Protein AF-A0A3D5UT07-F1 (afdb_monomer)

Sequence (127 aa):
ARLAQAAEAPQGIRFLSPFDPAIRDRKRALRLFGFDYRIEVFVPEKKRQYGYYVLPIMEGDRFIGRADMKAHRAEDRLEMKGLWLEPGVKLTGAREKKIRSAFATLARFTGTPAIEADAALRRARDA

Nearest PDB structures (foldseek):
  2aj6-assembly1_A  TM=6.491E-01  e=5.428E-02  Staphylococcus aureus subsp. aureus MW2
  3b8g-assembly1_A  TM=4.821E-01  e=3.459E-02  Neisseria gonorrhoeae
  5trm-assembly1_J  TM=6.250E-01  e=1.254E-01  Homo sapiens
  6b3a-assembly1_A  TM=4.744E-01  e=1.622E-01  Moorena bouillonii
  7uch-assembly1_A  TM=4.144E-01  e=2.896E-01  Moorena bouillonii

pLDDT: mean 95.65, std 4.01, range [72.81, 98.75]

Foldseek 3Di:
DVVVVDDFFAQFKAWAFCCDPCPVPQVNVCVPAVDRDDACLVPPQVPDPAENGKTFMDGTPHTFWIWYWDAPPVQLEIEGPAIATDPPHAPDPVNVVRVVVNQCVVSVVVSSNHYHYPVRSVVNNVD

Mean predicted aligned error: 3.09 Å

Secondary structure (DSSP, 8-state):
--GGGSPPPPSSEEEPPTT-TTTSSHHHHHHHH-------TTS-GGG-SS-SSEEEEEETTEEEEEEEEEEEGGGTEEEEEEEEEPTT----HHHHHHHHHHHHHHHHHTT--EEE-HHHHHHHHH-

Radius of gyration: 14.9 Å; Cα contacts (8 Å, |Δi|>4): 208; chains: 1; bounding box: 30×30×47 Å

Structure (mmCIF, N/CA/C/O backbone):
data_AF-A0A3D5UT07-F1
#
_entry.id   AF-A0A3D5UT07-F1
#
loop_
_atom_site.group_PDB
_atom_site.id
_atom_site.type_symbol
_atom_site.label_atom_id
_atom_site.label_alt_id
_atom_site.label_comp_id
_atom_site.label_asym_id
_atom_site.label_entity_id
_atom_site.label_seq_id
_atom_site.pdbx_PDB_ins_code
_atom_site.Cartn_x
_atom_site.Cartn_y
_atom_site.Cartn_z
_atom_site.occupancy
_atom_site.B_iso_or_equiv
_atom_site.auth_seq_id
_atom_site.auth_comp_id
_atom_site.auth_asym_id
_atom_site.auth_atom_id
_atom_site.pdbx_PDB_model_num
ATOM 1 N N . ALA A 1 1 ? -3.953 -8.766 30.321 1.00 72.81 1 ALA A N 1
ATOM 2 C CA . ALA A 1 1 ? -2.556 -8.807 30.803 1.00 72.81 1 ALA A CA 1
ATOM 3 C C . ALA A 1 1 ? -1.535 -8.585 29.677 1.00 72.81 1 ALA A C 1
ATOM 5 O O . ALA A 1 1 ? -0.913 -7.539 29.691 1.00 72.81 1 ALA A O 1
ATOM 6 N N . ARG A 1 2 ? -1.395 -9.468 28.666 1.00 82.19 2 ARG A N 1
ATOM 7 C CA . ARG A 1 2 ? -0.359 -9.310 27.610 1.00 82.19 2 ARG A CA 1
ATOM 8 C C . ARG A 1 2 ? -0.528 -8.097 26.679 1.00 82.19 2 ARG A C 1
ATOM 10 O O . ARG A 1 2 ? 0.462 -7.463 26.359 1.00 82.19 2 ARG A O 1
ATOM 17 N N . LEU A 1 3 ? -1.756 -7.751 26.271 1.00 79.75 3 LEU A N 1
ATOM 18 C CA . LEU A 1 3 ? -1.986 -6.596 25.380 1.00 79.75 3 LEU A CA 1
ATOM 19 C C . LEU A 1 3 ? -1.591 -5.259 26.019 1.00 79.75 3 LEU A C 1
ATOM 21 O O . LEU A 1 3 ? -1.050 -4.403 25.338 1.00 79.75 3 LEU A O 1
ATOM 25 N N . ALA A 1 4 ? -1.801 -5.107 27.329 1.00 86.12 4 ALA A N 1
ATOM 26 C CA . ALA A 1 4 ? -1.432 -3.893 28.060 1.00 86.12 4 ALA A CA 1
ATOM 27 C C . ALA A 1 4 ? 0.092 -3.693 28.179 1.00 86.12 4 ALA A C 1
ATOM 29 O O . ALA A 1 4 ? 0.537 -2.617 28.548 1.00 86.12 4 ALA A O 1
ATOM 30 N N . GLN A 1 5 ? 0.877 -4.736 27.893 1.00 90.12 5 GLN A N 1
ATOM 31 C CA . GLN A 1 5 ? 2.342 -4.717 27.908 1.00 90.12 5 GLN A CA 1
ATOM 32 C C . GLN A 1 5 ? 2.928 -4.744 26.488 1.00 90.12 5 GLN A C 1
ATOM 34 O O . GLN A 1 5 ? 4.141 -4.854 26.325 1.00 90.12 5 GLN A O 1
ATOM 39 N N . ALA A 1 6 ? 2.082 -4.715 25.453 1.00 87.50 6 ALA A N 1
ATOM 40 C CA . ALA A 1 6 ? 2.557 -4.681 24.082 1.00 87.50 6 ALA A CA 1
ATOM 41 C C . ALA A 1 6 ? 3.263 -3.348 23.812 1.00 87.50 6 ALA A C 1
ATOM 43 O O . ALA A 1 6 ? 2.825 -2.299 24.284 1.00 87.50 6 ALA A O 1
ATOM 44 N N . ALA A 1 7 ? 4.344 -3.397 23.034 1.00 89.06 7 ALA A N 1
ATOM 45 C CA . ALA A 1 7 ? 4.992 -2.188 22.551 1.00 89.06 7 ALA A CA 1
ATOM 46 C C . ALA A 1 7 ? 4.011 -1.354 21.713 1.00 89.06 7 ALA A C 1
ATOM 48 O O . ALA A 1 7 ? 3.129 -1.902 21.042 1.00 89.06 7 ALA A O 1
ATOM 49 N N . GLU A 1 8 ? 4.194 -0.035 21.731 1.00 89.31 8 GLU A N 1
ATOM 50 C CA . GLU A 1 8 ? 3.401 0.860 20.898 1.00 89.31 8 GLU A CA 1
ATOM 51 C C . GLU A 1 8 ? 3.541 0.511 19.414 1.00 89.31 8 GLU A C 1
ATOM 53 O O . GLU A 1 8 ? 4.604 0.107 18.927 1.00 89.31 8 GLU A O 1
ATOM 58 N N . ALA A 1 9 ? 2.443 0.678 18.678 1.00 88.69 9 ALA A N 1
ATOM 59 C CA . ALA A 1 9 ? 2.445 0.429 17.250 1.00 88.69 9 ALA A CA 1
ATOM 60 C C . ALA A 1 9 ? 3.392 1.416 16.539 1.00 88.69 9 ALA A C 1
ATOM 62 O O . ALA A 1 9 ? 3.324 2.625 16.787 1.00 88.69 9 ALA A O 1
ATOM 63 N N . PRO A 1 10 ? 4.235 0.947 15.600 1.00 89.25 10 PRO A N 1
ATOM 64 C CA . PRO A 1 10 ? 5.085 1.837 14.824 1.00 89.25 10 PRO A CA 1
ATOM 65 C C . PRO A 1 10 ? 4.259 2.881 14.065 1.00 89.25 10 PRO A C 1
ATOM 67 O O . PRO A 1 10 ? 3.312 2.546 13.354 1.00 89.25 10 PRO A O 1
ATOM 70 N N . GLN A 1 11 ? 4.672 4.145 14.148 1.00 88.56 11 GLN A N 1
ATOM 71 C CA . GLN A 1 11 ? 3.991 5.285 13.509 1.00 88.56 11 GLN A CA 1
ATOM 72 C C . GLN A 1 11 ? 4.296 5.430 12.002 1.00 88.56 11 GLN A C 1
ATOM 74 O O . GLN A 1 11 ? 3.849 6.379 11.343 1.00 88.56 11 GLN A O 1
ATOM 79 N N . GLY A 1 12 ? 5.112 4.523 11.459 1.00 93.25 12 GLY A N 1
ATOM 80 C CA . GLY A 1 12 ? 5.464 4.454 10.044 1.00 93.25 12 GLY A CA 1
ATOM 81 C C . GLY A 1 12 ? 4.382 3.780 9.200 1.00 93.25 12 GLY A C 1
ATOM 82 O O . GLY A 1 12 ? 3.564 3.009 9.702 1.00 93.25 12 GLY A O 1
ATOM 83 N N . ILE A 1 13 ? 4.415 4.055 7.894 1.00 97.69 13 ILE A N 1
ATOM 84 C CA . ILE A 1 13 ? 3.556 3.374 6.924 1.00 97.69 13 ILE A CA 1
ATOM 85 C C . ILE A 1 13 ? 4.097 1.972 6.667 1.00 97.69 13 ILE A C 1
ATOM 87 O O . ILE A 1 13 ? 5.299 1.785 6.474 1.00 97.69 13 ILE A O 1
ATOM 91 N N . ARG A 1 14 ? 3.197 0.992 6.639 1.00 96.88 14 ARG A N 1
ATOM 92 C CA . ARG A 1 14 ? 3.512 -0.402 6.330 1.00 96.88 14 ARG A CA 1
ATOM 93 C C . ARG A 1 14 ? 2.566 -0.914 5.256 1.00 96.88 14 ARG A C 1
ATOM 95 O O . ARG A 1 14 ? 1.355 -0.764 5.387 1.00 96.88 14 ARG A O 1
ATOM 102 N N . PHE A 1 15 ? 3.129 -1.535 4.225 1.00 98.00 15 PHE A N 1
ATOM 103 C CA . PHE A 1 15 ? 2.372 -2.322 3.257 1.00 98.00 15 PHE A CA 1
ATOM 104 C C . PHE A 1 15 ? 2.367 -3.770 3.726 1.00 98.00 15 PHE A C 1
ATOM 106 O O . PHE A 1 15 ? 3.433 -4.352 3.931 1.00 98.00 15 PHE A O 1
ATOM 113 N N . LEU A 1 16 ? 1.184 -4.342 3.921 1.00 97.06 16 LEU A N 1
ATOM 114 C CA . LEU A 1 16 ? 1.058 -5.739 4.311 1.00 97.06 16 LEU A CA 1
ATOM 115 C C . LEU A 1 16 ? 0.910 -6.625 3.084 1.00 97.06 16 LEU A C 1
ATOM 117 O O . LEU A 1 16 ? 0.253 -6.259 2.112 1.00 97.06 16 LEU A O 1
ATOM 121 N N . SER A 1 17 ? 1.477 -7.827 3.162 1.00 95.31 17 SER A N 1
ATOM 122 C CA . SER A 1 17 ? 1.162 -8.891 2.212 1.00 95.31 17 SER A CA 1
ATOM 123 C C . SER A 1 17 ? -0.351 -9.154 2.207 1.00 95.31 17 SER A C 1
ATOM 125 O O . SER A 1 17 ? -0.960 -9.157 3.281 1.00 95.31 17 SER A O 1
ATOM 127 N N . PRO A 1 18 ? -0.968 -9.468 1.050 1.00 94.19 18 PRO A N 1
ATOM 128 C CA . PRO A 1 18 ? -2.369 -9.896 0.991 1.00 94.19 18 PRO A CA 1
ATOM 129 C C . PRO A 1 18 ? -2.638 -11.197 1.776 1.00 94.19 18 PRO A C 1
ATOM 131 O O . PRO A 1 18 ? -3.790 -11.573 1.980 1.00 94.19 18 PRO A O 1
ATOM 134 N N . PHE A 1 19 ? -1.580 -11.880 2.225 1.00 93.38 19 PHE A N 1
ATOM 135 C CA . PHE A 1 19 ? -1.632 -13.114 3.009 1.00 93.38 19 PHE A CA 1
ATOM 136 C C . PHE A 1 19 ? -1.159 -12.934 4.459 1.00 93.38 19 PHE A C 1
ATOM 138 O O . PHE A 1 19 ? -0.939 -13.922 5.162 1.00 93.38 19 PHE A O 1
ATOM 145 N N . ASP A 1 20 ? -0.989 -11.691 4.916 1.00 95.25 20 ASP A N 1
ATOM 146 C CA . ASP A 1 20 ? -0.560 -11.406 6.283 1.00 95.25 20 ASP A CA 1
ATOM 147 C C . ASP A 1 20 ? -1.549 -11.999 7.318 1.00 95.25 20 ASP A C 1
ATOM 149 O O . ASP A 1 20 ? -2.771 -11.898 7.140 1.00 95.25 20 ASP A O 1
ATOM 153 N N . PRO A 1 21 ? -1.077 -12.620 8.420 1.00 93.81 21 PRO A N 1
ATOM 154 C CA . PRO A 1 21 ? -1.946 -13.151 9.470 1.00 93.81 21 PRO A CA 1
ATOM 155 C C . PRO A 1 21 ? -2.940 -12.145 10.068 1.00 93.81 21 PRO A C 1
ATOM 157 O O . PRO A 1 21 ? -3.969 -12.570 10.604 1.00 93.81 21 PRO A O 1
ATOM 160 N N . ALA A 1 22 ? -2.657 -10.842 9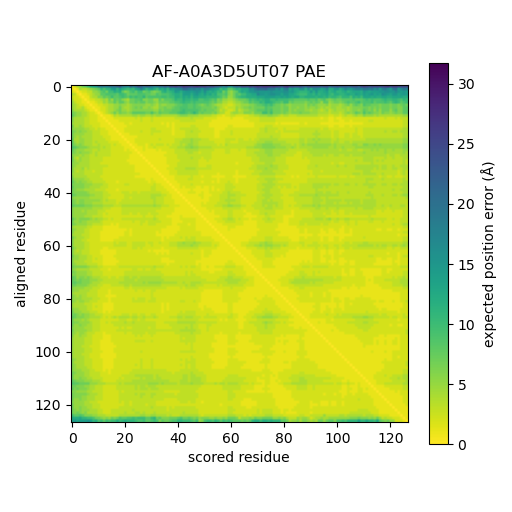.985 1.00 91.12 22 ALA A N 1
ATOM 161 C CA . ALA A 1 22 ? -3.557 -9.784 10.431 1.00 91.12 22 ALA A CA 1
ATOM 162 C C . ALA A 1 22 ? -4.824 -9.661 9.566 1.00 91.12 22 ALA A C 1
ATOM 164 O O . ALA A 1 22 ? -5.866 -9.264 10.087 1.00 91.12 22 ALA A O 1
ATOM 165 N N . ILE A 1 23 ? -4.754 -10.021 8.277 1.00 93.38 23 ILE A N 1
ATOM 166 C CA . ILE A 1 23 ? -5.826 -9.768 7.295 1.00 93.38 23 ILE A CA 1
ATOM 167 C C . ILE A 1 23 ? -6.330 -11.010 6.555 1.00 93.38 23 ILE A C 1
ATOM 169 O O . ILE A 1 23 ? -7.412 -10.967 5.975 1.00 93.38 23 ILE A O 1
ATOM 173 N N . ARG A 1 24 ? -5.605 -12.138 6.607 1.00 91.44 24 ARG A N 1
ATOM 174 C CA . ARG A 1 24 ? -6.001 -13.384 5.921 1.00 91.44 24 ARG A CA 1
ATOM 175 C C . ARG A 1 24 ? -7.368 -13.931 6.357 1.00 91.44 24 ARG A C 1
ATOM 177 O O . ARG A 1 24 ? -8.035 -14.601 5.577 1.00 91.44 24 ARG A O 1
ATOM 184 N N . ASP A 1 25 ? -7.787 -13.654 7.595 1.00 94.50 25 ASP A N 1
ATOM 185 C CA . ASP A 1 25 ? -9.155 -13.904 8.059 1.00 94.50 25 ASP A CA 1
ATOM 186 C C . ASP A 1 25 ? -9.976 -12.619 7.912 1.00 94.50 25 ASP A C 1
ATOM 188 O O . ASP A 1 25 ? -9.922 -11.723 8.758 1.00 94.50 25 ASP A O 1
ATOM 192 N N . ARG A 1 26 ? -10.766 -12.557 6.837 1.00 93.94 26 ARG A N 1
ATOM 193 C CA . ARG A 1 26 ? -11.600 -11.398 6.497 1.00 93.9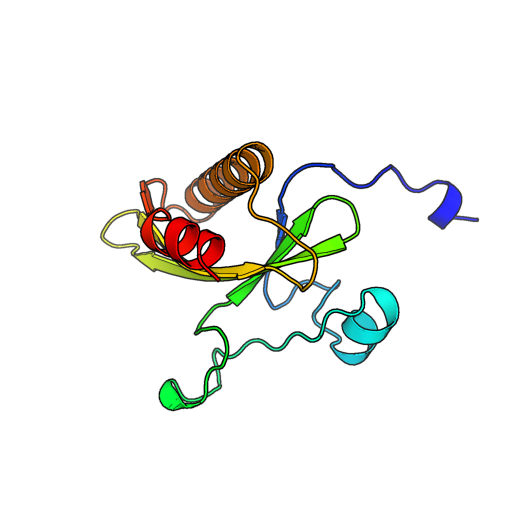4 26 ARG A CA 1
ATOM 194 C C . ARG A 1 26 ? -12.618 -11.055 7.585 1.00 93.94 26 ARG A C 1
ATOM 196 O O . ARG A 1 26 ? -12.820 -9.880 7.875 1.00 93.94 26 ARG A O 1
ATOM 203 N N . LYS A 1 27 ? -13.267 -12.052 8.199 1.00 96.19 27 LYS A N 1
ATOM 204 C CA . LYS A 1 27 ? -14.284 -11.800 9.238 1.00 96.19 27 LYS A CA 1
ATOM 205 C C . LYS A 1 27 ? -13.631 -11.197 10.475 1.00 96.19 27 LYS A C 1
ATOM 207 O O . LYS A 1 27 ? -14.172 -10.269 11.075 1.00 96.19 27 LYS A O 1
ATOM 212 N N . ARG A 1 28 ? -12.452 -11.702 10.841 1.00 95.62 28 ARG A N 1
ATOM 213 C CA . ARG A 1 28 ? -11.668 -11.155 11.946 1.00 95.62 28 ARG A CA 1
ATOM 214 C C . ARG A 1 28 ? -11.146 -9.754 11.633 1.00 95.62 28 ARG A C 1
ATOM 216 O O . ARG A 1 28 ? -11.258 -8.897 12.504 1.00 95.62 28 ARG A O 1
ATOM 223 N N . ALA A 1 29 ? -10.625 -9.517 10.430 1.00 95.88 29 ALA A N 1
ATOM 224 C CA . ALA A 1 29 ? -10.134 -8.205 10.011 1.00 95.88 29 ALA A CA 1
ATOM 225 C C . ALA A 1 29 ? -11.249 -7.147 10.051 1.00 95.88 29 ALA A C 1
ATOM 227 O O . ALA A 1 29 ? -11.076 -6.089 10.656 1.00 95.88 29 ALA A O 1
ATOM 228 N N . LEU A 1 30 ? -12.429 -7.484 9.522 1.00 96.56 30 LEU A N 1
ATOM 229 C CA . LEU A 1 30 ? -13.606 -6.622 9.579 1.00 96.56 30 LEU A CA 1
ATOM 230 C C . LEU A 1 30 ? -14.038 -6.344 11.025 1.00 96.56 30 LEU A C 1
ATOM 232 O O . LEU A 1 30 ? -14.244 -5.193 11.390 1.00 96.56 30 LEU A O 1
ATOM 236 N N . ARG A 1 31 ? -14.134 -7.376 11.873 1.00 96.25 31 ARG A N 1
ATOM 237 C CA . ARG A 1 31 ? -14.562 -7.216 13.272 1.00 96.25 31 ARG A CA 1
ATOM 238 C C . ARG A 1 31 ? -13.586 -6.389 14.112 1.00 96.25 31 ARG A C 1
ATOM 240 O O . ARG A 1 31 ? -14.030 -5.638 14.970 1.00 96.25 31 ARG A O 1
ATOM 247 N N . LEU A 1 32 ? -12.279 -6.581 13.929 1.00 93.75 32 LEU A N 1
ATOM 248 C CA . LEU A 1 32 ? -11.260 -5.930 14.759 1.00 93.75 32 LEU A CA 1
ATOM 249 C C . LEU A 1 32 ? -10.893 -4.530 14.267 1.00 93.75 32 LEU A C 1
ATOM 251 O O . LEU A 1 32 ? -10.587 -3.675 15.090 1.00 93.75 32 LEU A O 1
ATOM 255 N N . PHE A 1 33 ? -10.909 -4.299 12.954 1.00 94.00 33 PHE A N 1
ATOM 256 C CA . PHE A 1 33 ? -10.379 -3.067 12.365 1.00 94.00 33 PHE A CA 1
ATOM 257 C C . PHE A 1 33 ? -11.382 -2.303 11.499 1.00 94.00 33 PHE A C 1
ATOM 259 O O . PHE A 1 33 ? -11.043 -1.238 10.990 1.00 94.00 33 PHE A O 1
ATOM 266 N N . GLY A 1 34 ? -12.584 -2.841 11.270 1.00 95.56 34 GLY A N 1
ATOM 267 C CA . GLY A 1 34 ? -13.522 -2.276 10.296 1.00 95.56 34 GLY A CA 1
ATOM 268 C C . GLY A 1 34 ? -13.028 -2.381 8.849 1.00 95.56 34 GLY A C 1
ATOM 269 O O . GLY A 1 34 ? -13.535 -1.679 7.983 1.00 95.56 34 GLY A O 1
ATOM 270 N N . PHE A 1 35 ? -12.032 -3.231 8.578 1.00 97.25 35 PHE A N 1
ATOM 271 C CA . PHE A 1 35 ? -11.373 -3.313 7.278 1.00 97.25 35 PHE A CA 1
ATOM 272 C C . PHE A 1 35 ? -11.905 -4.498 6.470 1.00 97.25 35 PHE A C 1
ATOM 274 O O . PHE A 1 35 ? -11.520 -5.649 6.695 1.00 97.25 35 PHE A O 1
ATOM 281 N N . ASP A 1 36 ? -12.805 -4.212 5.528 1.00 95.69 36 ASP A N 1
ATOM 282 C CA . ASP A 1 36 ? -13.277 -5.198 4.561 1.00 95.69 36 ASP A CA 1
ATOM 283 C C . ASP A 1 36 ? -12.279 -5.311 3.402 1.00 95.69 36 ASP A C 1
ATOM 285 O O . ASP A 1 36 ? -12.119 -4.396 2.587 1.00 95.69 36 ASP A O 1
ATOM 289 N N . TYR A 1 37 ? -11.561 -6.431 3.362 1.00 95.44 37 TYR A N 1
ATOM 290 C CA . TYR A 1 37 ? -10.510 -6.670 2.388 1.00 95.44 37 TYR A CA 1
ATOM 291 C C . TYR A 1 37 ? -10.608 -8.060 1.774 1.00 95.44 37 TYR A C 1
ATOM 293 O O . TYR A 1 37 ? -10.825 -9.069 2.451 1.00 95.44 37 TYR A O 1
ATOM 301 N N . ARG A 1 38 ? -10.386 -8.095 0.461 1.00 93.81 38 ARG A N 1
ATOM 302 C CA . ARG A 1 38 ? -10.251 -9.302 -0.341 1.00 93.81 38 ARG A CA 1
ATOM 303 C C . ARG A 1 38 ? -9.179 -9.056 -1.396 1.00 93.81 38 ARG A C 1
ATOM 305 O O . ARG A 1 38 ? -9.234 -8.056 -2.102 1.00 93.81 38 ARG A O 1
ATOM 312 N N . ILE A 1 39 ? -8.243 -9.992 -1.536 1.00 94.88 39 ILE A N 1
ATOM 313 C CA . ILE A 1 39 ? -7.319 -9.990 -2.670 1.00 94.88 39 ILE A CA 1
ATOM 314 C C . ILE A 1 39 ? -8.068 -10.371 -3.953 1.00 94.88 39 ILE A C 1
ATOM 316 O O . ILE A 1 39 ? -8.809 -11.357 -3.999 1.00 94.88 39 ILE A O 1
ATOM 320 N N . GLU A 1 40 ? -7.872 -9.585 -5.006 1.00 96.44 40 GLU A N 1
ATOM 321 C CA . GLU A 1 40 ? -8.622 -9.690 -6.262 1.00 96.44 40 GLU A CA 1
ATOM 322 C C . GLU A 1 40 ? -7.802 -10.305 -7.409 1.00 96.44 40 GLU A C 1
ATOM 324 O O . GLU A 1 40 ? -8.214 -10.286 -8.568 1.00 96.44 40 GLU A O 1
ATOM 329 N N . VAL A 1 41 ? -6.666 -10.930 -7.084 1.00 95.88 41 VAL A N 1
ATOM 330 C CA . VAL A 1 41 ? -5.786 -11.625 -8.040 1.00 95.88 41 VAL A CA 1
ATOM 331 C C . VAL A 1 41 ? -6.531 -12.705 -8.842 1.00 95.88 41 VAL A C 1
ATOM 333 O O . VAL A 1 41 ? -6.268 -12.903 -10.025 1.00 95.88 41 VAL A O 1
ATOM 336 N N . PHE A 1 42 ? -7.527 -13.343 -8.219 1.00 94.88 42 PHE A N 1
ATOM 337 C CA . PHE A 1 42 ? -8.390 -14.363 -8.828 1.00 94.88 42 PHE A CA 1
ATOM 338 C C . PHE A 1 42 ? -9.696 -13.801 -9.406 1.00 94.88 42 PHE A C 1
ATOM 340 O O . PHE A 1 42 ? -10.505 -14.545 -9.956 1.00 94.88 42 PHE A O 1
ATOM 347 N N . VAL A 1 43 ? -9.948 -12.500 -9.250 1.00 96.69 43 VAL A N 1
ATOM 348 C CA . VAL A 1 43 ? -11.131 -11.842 -9.807 1.00 96.69 43 VAL A CA 1
ATOM 349 C C . VAL A 1 43 ? -10.800 -11.421 -11.246 1.00 96.69 43 VAL A C 1
ATOM 351 O O . VAL A 1 43 ? -9.730 -10.842 -11.471 1.00 96.69 43 VAL A O 1
ATOM 354 N N . PRO A 1 44 ? -11.673 -11.698 -12.237 1.00 97.50 44 PRO A N 1
ATOM 355 C CA . PRO A 1 44 ? -11.484 -11.216 -13.603 1.00 97.50 44 PRO A CA 1
ATOM 356 C C . PRO A 1 44 ? -11.307 -9.700 -13.628 1.00 97.50 44 PRO A C 1
ATOM 358 O O . PRO A 1 44 ? -12.022 -8.997 -12.922 1.00 97.50 44 PRO A O 1
ATOM 361 N N . GLU A 1 45 ? -10.401 -9.194 -14.466 1.00 96.00 45 GLU A N 1
ATOM 362 C CA . GLU A 1 45 ? -9.980 -7.785 -14.454 1.00 96.00 45 GLU A CA 1
ATOM 363 C C . GLU A 1 45 ? -11.142 -6.787 -14.449 1.00 96.00 45 GLU A C 1
ATOM 365 O O . GLU A 1 45 ? -11.185 -5.903 -13.601 1.00 96.00 45 GLU A O 1
ATOM 370 N N . LYS A 1 46 ? -12.142 -6.999 -15.311 1.00 97.25 46 LYS A N 1
ATOM 371 C CA . LYS A 1 46 ? -13.325 -6.130 -15.431 1.00 97.25 46 LYS A CA 1
ATOM 372 C C . LYS A 1 46 ? -14.236 -6.107 -14.193 1.00 97.25 46 LYS A C 1
ATOM 374 O O . LYS A 1 46 ? -15.153 -5.299 -14.144 1.00 97.25 46 LYS A O 1
ATOM 379 N N . LYS A 1 47 ? -14.048 -7.026 -13.241 1.00 97.38 47 LYS A N 1
ATOM 380 C CA . LYS A 1 47 ? -14.848 -7.155 -12.010 1.00 97.38 47 LYS A CA 1
ATOM 381 C C . LYS A 1 47 ? -14.079 -6.750 -10.748 1.00 97.38 47 LYS A C 1
ATOM 383 O O . LYS A 1 47 ? -14.625 -6.885 -9.657 1.00 97.38 47 LYS A O 1
ATOM 388 N N . ARG A 1 48 ? -12.819 -6.327 -10.877 1.00 97.69 48 ARG A N 1
ATOM 389 C CA . ARG A 1 48 ? -11.997 -5.886 -9.743 1.00 97.69 48 ARG A CA 1
ATOM 390 C C . ARG A 1 48 ? -12.472 -4.520 -9.268 1.00 97.69 48 ARG A C 1
ATOM 392 O O . ARG A 1 48 ? -12.771 -3.656 -10.088 1.00 97.69 48 ARG A O 1
ATOM 399 N N . GLN A 1 49 ? -12.525 -4.329 -7.959 1.00 96.25 49 GLN A N 1
ATOM 400 C CA . GLN A 1 49 ? -12.839 -3.048 -7.342 1.00 96.25 49 GLN A CA 1
ATOM 401 C C . GLN A 1 49 ? -11.587 -2.186 -7.172 1.00 96.25 49 GLN A C 1
ATOM 403 O O . GLN A 1 49 ? -11.647 -0.969 -7.341 1.00 96.25 49 GLN A O 1
ATOM 408 N N . TYR A 1 50 ? -10.460 -2.812 -6.833 1.00 96.94 50 TYR A N 1
ATOM 409 C CA . TYR A 1 50 ? -9.224 -2.117 -6.503 1.00 96.94 50 TYR A CA 1
ATOM 410 C C . TYR A 1 50 ? -8.106 -2.484 -7.481 1.00 96.94 50 TYR A C 1
ATOM 412 O O . TYR A 1 50 ? -7.516 -1.600 -8.086 1.00 96.94 50 TYR A O 1
ATOM 420 N N . GLY A 1 51 ? -7.803 -3.762 -7.710 1.00 96.75 51 GLY A N 1
ATOM 421 C CA . GLY A 1 51 ? -6.656 -4.089 -8.565 1.00 96.75 51 GLY A CA 1
ATOM 422 C C . GLY A 1 51 ? -6.208 -5.537 -8.505 1.00 96.75 51 GLY A C 1
ATOM 423 O O . GLY A 1 51 ? -6.865 -6.377 -7.910 1.00 96.75 51 GLY A O 1
ATOM 424 N N . TYR A 1 52 ? -5.096 -5.867 -9.156 1.00 97.31 52 TYR A N 1
ATOM 425 C CA . TYR A 1 52 ? -4.648 -7.259 -9.254 1.00 97.31 52 TYR A CA 1
ATOM 426 C C . TYR A 1 52 ? -3.944 -7.738 -7.979 1.00 97.31 52 TYR A C 1
ATOM 428 O O . TYR A 1 52 ? -4.297 -8.786 -7.435 1.00 97.31 52 TYR A O 1
ATOM 436 N N . TYR A 1 53 ? -2.962 -6.975 -7.490 1.00 96.88 53 TYR A N 1
ATOM 437 C CA . TYR A 1 53 ? -2.132 -7.350 -6.346 1.00 96.88 53 TYR A CA 1
ATOM 438 C C . TYR A 1 53 ? -2.119 -6.222 -5.312 1.00 96.88 53 TYR A C 1
ATOM 440 O O . TYR A 1 53 ? -1.151 -5.479 -5.146 1.00 96.88 53 TYR A O 1
ATOM 448 N N . VAL A 1 54 ? -3.257 -6.089 -4.633 1.00 97.94 54 VAL A N 1
ATOM 449 C CA . VAL A 1 54 ? -3.546 -4.980 -3.723 1.00 97.94 54 VAL A CA 1
ATOM 450 C C . VAL A 1 54 ? -2.998 -5.264 -2.329 1.00 97.94 54 VAL A C 1
ATOM 452 O O . VAL A 1 54 ? -3.454 -6.188 -1.659 1.00 97.94 54 VAL A O 1
ATOM 455 N N . LEU A 1 55 ? -2.064 -4.441 -1.865 1.00 98.25 55 LEU A N 1
ATOM 456 C CA . LEU A 1 55 ? -1.505 -4.477 -0.515 1.00 98.25 55 LEU A CA 1
ATOM 457 C C . LEU A 1 55 ? -2.325 -3.570 0.423 1.00 98.25 55 LEU A C 1
ATOM 459 O O . LEU A 1 55 ? -2.516 -2.391 0.104 1.00 98.25 55 LEU A O 1
ATOM 463 N N . PRO A 1 56 ? -2.786 -4.059 1.589 1.00 98.12 56 PRO A N 1
ATOM 464 C CA . PRO A 1 56 ? -3.290 -3.198 2.656 1.00 98.12 56 PRO A CA 1
ATOM 465 C C . PRO A 1 56 ? -2.212 -2.251 3.191 1.00 98.12 56 PRO A C 1
ATOM 467 O O . PRO A 1 56 ? -1.040 -2.621 3.283 1.00 98.12 56 PRO A O 1
ATOM 470 N N . ILE A 1 57 ? -2.618 -1.051 3.602 1.00 98.12 57 ILE A N 1
ATOM 471 C CA . ILE A 1 57 ? -1.735 -0.026 4.162 1.00 98.12 57 ILE A CA 1
ATOM 472 C C . ILE A 1 57 ? -2.106 0.210 5.623 1.00 98.12 57 ILE A C 1
ATOM 474 O O . ILE A 1 57 ? -3.258 0.526 5.919 1.00 98.12 57 ILE A O 1
ATOM 478 N N . MET A 1 58 ? -1.128 0.113 6.523 1.00 97.25 58 MET A N 1
ATOM 479 C CA . MET A 1 58 ? -1.283 0.471 7.933 1.00 97.25 58 MET A CA 1
ATOM 480 C C . MET A 1 58 ? -0.450 1.695 8.316 1.00 97.25 58 MET A C 1
ATOM 482 O O . MET A 1 58 ? 0.690 1.838 7.872 1.00 97.25 58 MET A O 1
ATOM 486 N N . GLU A 1 59 ? -1.000 2.528 9.197 1.00 96.75 59 GLU A N 1
ATOM 487 C CA . GLU A 1 59 ? -0.300 3.587 9.937 1.00 96.75 59 GLU A CA 1
ATOM 488 C C . GLU A 1 59 ? -0.674 3.436 11.417 1.00 96.75 59 GLU A C 1
ATOM 490 O O . GLU A 1 59 ? -1.859 3.460 11.752 1.00 96.75 59 GLU A O 1
ATOM 495 N N . GLY A 1 60 ? 0.306 3.221 12.302 1.00 93.88 60 GLY A N 1
ATOM 496 C CA . GLY A 1 60 ? 0.005 2.837 13.683 1.00 93.88 60 GLY A CA 1
ATOM 497 C C . GLY A 1 60 ? -0.748 1.505 13.728 1.00 93.88 60 GLY A C 1
ATOM 498 O O . GLY A 1 60 ? -0.344 0.536 13.089 1.00 93.88 60 GLY A O 1
ATOM 499 N N . ASP A 1 61 ? -1.852 1.447 14.456 1.00 92.12 61 ASP A N 1
ATOM 500 C CA . ASP A 1 61 ? -2.716 0.272 14.624 1.00 92.12 61 ASP A CA 1
ATOM 501 C C . ASP A 1 61 ? -3.927 0.243 13.670 1.00 92.12 61 ASP A C 1
ATOM 503 O O . ASP A 1 61 ? -4.783 -0.637 13.780 1.00 92.12 61 ASP A O 1
ATOM 507 N N . ARG A 1 62 ? -3.993 1.164 12.697 1.00 94.69 62 ARG A N 1
ATOM 508 C CA . ARG A 1 62 ? -5.140 1.322 11.789 1.00 94.69 62 ARG A CA 1
ATOM 509 C C . ARG A 1 62 ? -4.795 0.970 10.350 1.00 94.69 62 ARG A C 1
ATOM 511 O O . ARG A 1 62 ? -3.735 1.343 9.849 1.00 94.69 62 ARG A O 1
ATOM 518 N N . PHE A 1 63 ? -5.742 0.337 9.657 1.00 97.31 63 PHE A N 1
ATOM 519 C CA . PHE A 1 63 ? -5.744 0.312 8.196 1.00 97.31 63 PHE A CA 1
ATOM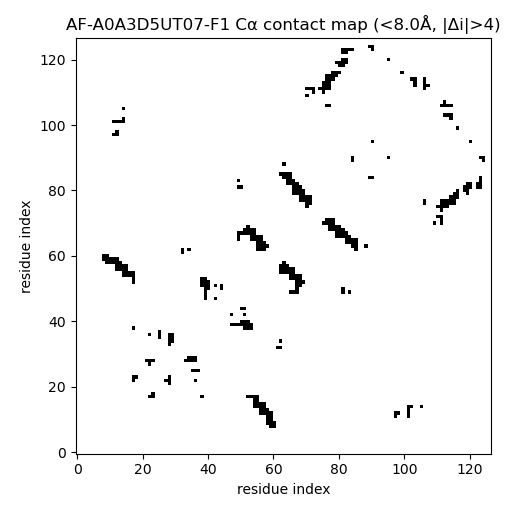 520 C C . PHE A 1 63 ? -6.166 1.679 7.675 1.00 97.31 63 PHE A C 1
ATOM 522 O O . PHE A 1 63 ? -7.194 2.217 8.082 1.00 97.31 63 PHE A O 1
ATOM 529 N N . ILE A 1 64 ? -5.346 2.247 6.797 1.00 97.62 64 ILE A N 1
ATOM 530 C CA . ILE A 1 64 ? -5.572 3.580 6.237 1.00 97.62 64 ILE A CA 1
ATOM 531 C C . ILE A 1 64 ? -5.869 3.555 4.740 1.00 97.62 64 ILE A C 1
ATOM 533 O O . ILE A 1 64 ? -6.217 4.589 4.176 1.00 97.62 64 ILE A O 1
ATOM 537 N N . GLY A 1 65 ? -5.708 2.401 4.090 1.00 97.81 65 GLY A N 1
ATOM 538 C CA . GLY A 1 65 ? -5.999 2.262 2.675 1.00 97.81 65 GLY A CA 1
ATOM 539 C C . GLY A 1 65 ? -5.466 0.982 2.046 1.00 97.81 65 GLY A C 1
ATOM 540 O O . GLY A 1 65 ? -5.099 0.017 2.720 1.00 97.81 65 GLY A O 1
ATOM 541 N N . ARG A 1 66 ? -5.429 1.002 0.718 1.00 98.31 66 ARG A N 1
ATOM 542 C CA . ARG A 1 66 ? -5.080 -0.097 -0.182 1.00 98.31 66 ARG A CA 1
ATOM 543 C C . ARG A 1 66 ? -4.203 0.451 -1.307 1.00 98.31 66 ARG A C 1
ATOM 545 O O . ARG A 1 66 ? -4.472 1.553 -1.777 1.00 98.31 66 ARG A O 1
ATOM 552 N N . ALA A 1 67 ? -3.210 -0.303 -1.772 1.00 98.56 67 ALA A N 1
ATOM 553 C CA . ALA A 1 67 ? -2.439 0.062 -2.960 1.00 98.56 67 ALA A CA 1
ATOM 554 C C . ALA A 1 67 ? -2.209 -1.129 -3.894 1.00 98.56 67 ALA A C 1
ATOM 556 O O . ALA A 1 67 ? -1.740 -2.175 -3.454 1.00 98.56 67 ALA A O 1
ATOM 557 N N . ASP A 1 68 ? -2.528 -0.967 -5.178 1.00 98.44 68 ASP A N 1
ATOM 558 C CA . ASP A 1 68 ? -2.277 -1.974 -6.215 1.00 98.44 68 ASP A CA 1
ATOM 559 C C . ASP A 1 68 ? -0.843 -1.824 -6.706 1.00 98.44 68 ASP A C 1
ATOM 561 O O . ASP A 1 68 ? -0.455 -0.741 -7.152 1.00 98.44 68 ASP A O 1
ATOM 565 N N . MET A 1 69 ? -0.057 -2.893 -6.605 1.00 97.56 69 MET A N 1
ATOM 566 C CA . MET A 1 69 ? 1.366 -2.860 -6.927 1.00 97.56 69 MET A CA 1
ATOM 567 C C . MET A 1 69 ? 1.694 -3.718 -8.136 1.00 97.56 69 MET A C 1
ATOM 569 O O . MET A 1 69 ? 1.218 -4.847 -8.282 1.00 97.56 69 MET A O 1
ATOM 573 N N . LYS A 1 70 ? 2.612 -3.219 -8.960 1.00 97.69 70 LYS A N 1
ATOM 574 C CA . LYS A 1 70 ? 3.188 -3.964 -10.071 1.00 97.69 70 LYS A CA 1
ATOM 575 C C . LYS A 1 70 ? 4.706 -3.850 -10.054 1.00 97.69 70 LYS A C 1
ATOM 577 O O . LYS A 1 70 ? 5.264 -2.769 -10.181 1.00 97.69 70 LYS A O 1
ATOM 582 N N . ALA A 1 71 ? 5.374 -4.993 -9.923 1.00 98.00 71 ALA A N 1
ATOM 583 C CA . ALA A 1 71 ? 6.813 -5.095 -10.126 1.00 98.00 71 ALA A CA 1
ATOM 584 C C . ALA A 1 71 ? 7.110 -5.341 -11.614 1.00 98.00 71 ALA A C 1
ATOM 586 O O . ALA A 1 71 ? 6.749 -6.390 -12.164 1.00 98.00 71 ALA A O 1
ATOM 587 N N . HIS A 1 72 ? 7.777 -4.383 -12.248 1.00 98.06 72 HIS A N 1
ATOM 588 C CA . HIS A 1 72 ? 8.327 -4.460 -13.599 1.00 98.06 72 HIS A CA 1
ATOM 589 C C . HIS A 1 72 ? 9.793 -4.874 -13.495 1.00 98.06 72 HIS A C 1
ATOM 591 O O . HIS A 1 72 ? 10.704 -4.052 -13.505 1.00 98.06 72 HIS A O 1
ATOM 597 N N . ARG A 1 73 ? 10.018 -6.180 -13.325 1.00 97.31 73 ARG A N 1
ATOM 598 C CA . ARG A 1 73 ? 11.347 -6.745 -13.028 1.00 97.31 73 ARG A CA 1
ATOM 599 C C . ARG A 1 73 ? 12.383 -6.498 -14.124 1.00 97.31 73 ARG A C 1
ATOM 601 O O . ARG A 1 73 ? 13.549 -6.371 -13.807 1.00 97.31 73 ARG A O 1
ATOM 608 N N . ALA A 1 74 ? 11.962 -6.417 -15.384 1.00 97.75 74 ALA A N 1
ATOM 609 C CA . ALA A 1 74 ? 12.864 -6.108 -16.495 1.00 97.75 74 ALA A CA 1
ATOM 610 C C . ALA A 1 74 ? 13.371 -4.652 -16.475 1.00 97.75 74 ALA A C 1
ATOM 612 O O . ALA A 1 74 ? 14.351 -4.338 -17.137 1.00 97.75 74 ALA A O 1
ATOM 613 N N . GLU A 1 75 ? 12.697 -3.774 -15.730 1.00 97.94 75 GLU A N 1
ATOM 614 C CA . GLU A 1 75 ? 12.997 -2.343 -15.624 1.00 97.94 75 GLU A CA 1
ATOM 615 C C . GLU A 1 75 ? 13.489 -1.967 -14.218 1.00 97.94 75 GLU A C 1
ATOM 617 O O . GLU A 1 75 ? 13.610 -0.783 -13.909 1.00 97.94 75 GLU A O 1
ATOM 622 N N . ASP A 1 76 ? 13.682 -2.954 -13.332 1.00 97.94 76 ASP A N 1
ATOM 623 C CA . ASP A 1 76 ? 14.015 -2.739 -11.921 1.00 97.94 76 ASP A CA 1
ATOM 624 C C . ASP A 1 76 ? 13.072 -1.748 -11.215 1.00 97.94 76 ASP A C 1
ATOM 626 O O . ASP A 1 76 ? 13.468 -1.007 -10.312 1.00 97.94 76 ASP A O 1
ATOM 630 N N . ARG A 1 77 ? 11.790 -1.747 -11.609 1.00 98.44 77 ARG A N 1
ATOM 631 C CA . ARG A 1 77 ? 10.816 -0.719 -11.226 1.00 98.44 77 ARG A CA 1
ATOM 632 C C . ARG A 1 77 ? 9.602 -1.286 -10.499 1.00 98.44 77 ARG A C 1
ATOM 634 O O . ARG A 1 77 ? 8.989 -2.254 -10.945 1.00 98.44 77 ARG A O 1
ATOM 641 N N . LEU A 1 78 ? 9.229 -0.665 -9.386 1.00 98.75 78 LEU A N 1
ATOM 642 C CA . LEU A 1 78 ? 7.974 -0.900 -8.681 1.00 98.75 78 LEU A CA 1
ATOM 643 C C . LEU A 1 78 ? 7.006 0.250 -8.966 1.00 98.75 78 LEU A C 1
ATOM 645 O O . LEU A 1 78 ? 7.287 1.409 -8.661 1.00 98.75 78 LEU A O 1
ATOM 649 N N . GLU A 1 79 ? 5.846 -0.079 -9.520 1.00 98.75 79 GLU A N 1
ATOM 650 C CA . GLU A 1 79 ? 4.760 0.856 -9.798 1.00 98.75 79 GLU A CA 1
ATOM 651 C C . GLU A 1 79 ? 3.626 0.669 -8.782 1.00 98.75 79 GLU A C 1
ATOM 653 O O . GLU A 1 79 ? 3.157 -0.448 -8.546 1.00 98.75 79 GLU A O 1
ATOM 658 N N . MET A 1 80 ? 3.152 1.777 -8.215 1.00 98.69 80 MET A N 1
ATOM 659 C CA . MET A 1 80 ? 1.871 1.859 -7.524 1.00 98.69 80 MET A CA 1
ATOM 660 C C . MET A 1 80 ? 0.807 2.246 -8.552 1.00 98.69 80 MET A C 1
ATOM 662 O O . MET A 1 80 ? 0.663 3.417 -8.904 1.00 98.69 80 MET A O 1
ATOM 666 N N . LYS A 1 81 ? 0.049 1.259 -9.033 1.00 98.31 81 LYS A N 1
ATOM 667 C CA . LYS A 1 81 ? -0.994 1.449 -10.051 1.00 98.31 81 LYS A CA 1
ATOM 668 C C . LYS A 1 81 ? -2.202 2.205 -9.511 1.00 98.31 81 LYS A C 1
ATOM 670 O O . LYS A 1 81 ? -2.855 2.958 -10.235 1.00 98.31 81 LYS A O 1
ATOM 675 N N . GLY A 1 82 ? -2.501 2.040 -8.229 1.00 98.25 82 GLY A N 1
ATOM 676 C CA . GLY A 1 82 ? -3.599 2.738 -7.576 1.00 98.25 82 GLY A CA 1
ATOM 677 C C . GLY A 1 82 ? -3.421 2.799 -6.070 1.00 98.25 82 GLY A C 1
ATOM 678 O O . GLY A 1 82 ? -2.700 1.990 -5.489 1.00 98.25 82 GLY A O 1
ATOM 679 N N . LEU A 1 83 ? -4.072 3.790 -5.467 1.00 98.62 83 LEU A N 1
ATOM 680 C CA . LEU A 1 83 ? -4.096 4.049 -4.036 1.00 98.62 83 LEU A CA 1
ATOM 681 C C . LEU A 1 83 ? -5.525 4.444 -3.658 1.00 98.62 83 LEU A C 1
ATOM 683 O O . LEU A 1 83 ? -6.071 5.386 -4.223 1.00 98.62 83 LEU A O 1
ATOM 687 N N . TRP A 1 84 ? -6.111 3.734 -2.700 1.00 98.31 84 TRP A N 1
ATOM 688 C CA . TRP A 1 84 ? -7.446 4.008 -2.168 1.00 98.31 84 TRP A CA 1
ATOM 689 C C . TRP A 1 84 ? -7.325 4.181 -0.666 1.00 98.31 84 TRP A C 1
ATOM 691 O O . TRP A 1 84 ? -6.908 3.249 0.019 1.00 98.31 84 TRP A O 1
ATOM 701 N N . LEU A 1 85 ? -7.650 5.365 -0.158 1.00 98.12 85 LEU A N 1
ATOM 702 C CA . LEU A 1 85 ? -7.652 5.632 1.276 1.00 98.12 85 LEU A CA 1
ATOM 703 C C . LEU A 1 85 ? -8.990 5.219 1.897 1.00 98.12 85 LEU A C 1
ATOM 705 O O . LEU A 1 85 ? -10.029 5.280 1.241 1.00 98.12 85 LEU A O 1
ATOM 709 N N . GLU A 1 86 ? -8.962 4.794 3.161 1.00 97.31 86 GLU A N 1
ATOM 710 C CA . GLU A 1 86 ? -10.197 4.496 3.890 1.00 97.31 86 GLU A CA 1
ATOM 711 C C . GLU A 1 86 ? -11.008 5.776 4.157 1.00 97.31 86 GLU A C 1
ATOM 713 O O . GLU A 1 86 ? -10.429 6.862 4.283 1.00 97.31 86 GLU A O 1
ATOM 718 N N . PRO A 1 87 ? -12.342 5.671 4.316 1.00 94.75 87 PRO A N 1
ATOM 719 C CA . PRO A 1 87 ? -13.177 6.805 4.691 1.00 94.75 87 PRO A CA 1
ATOM 720 C C . PRO A 1 87 ? -12.624 7.567 5.905 1.00 94.75 87 PRO A C 1
ATOM 722 O O . PRO A 1 87 ? -12.262 6.984 6.928 1.00 94.75 87 PRO A O 1
ATOM 725 N N . GLY A 1 88 ? -12.548 8.894 5.786 1.00 94.69 88 GLY A N 1
ATOM 726 C CA . GLY A 1 88 ? -12.002 9.771 6.827 1.00 94.69 88 GLY A CA 1
ATOM 727 C C . GLY A 1 88 ? -10.470 9.879 6.853 1.00 94.69 88 GLY A C 1
ATOM 728 O O . GLY A 1 88 ? -9.935 10.657 7.646 1.00 94.69 88 GLY A O 1
ATOM 729 N N . VAL A 1 89 ? -9.745 9.168 5.984 1.00 96.69 89 VAL A N 1
ATOM 730 C CA . VAL A 1 89 ? -8.290 9.304 5.834 1.00 96.69 89 VAL A CA 1
ATOM 731 C C . VAL A 1 89 ? -7.969 10.271 4.696 1.00 96.69 89 VAL A C 1
ATOM 733 O O . VAL A 1 89 ? -8.324 10.044 3.548 1.00 96.69 89 VAL A O 1
ATOM 736 N N . LYS A 1 90 ? -7.235 11.346 5.004 1.00 95.81 90 LYS A N 1
ATOM 737 C CA . LYS A 1 90 ? -6.788 12.341 4.011 1.00 95.81 90 LYS A CA 1
ATOM 738 C C . LYS A 1 90 ? -5.344 12.107 3.573 1.00 95.81 90 LYS A C 1
ATOM 740 O O . LYS A 1 90 ? -4.487 11.825 4.415 1.00 95.81 90 LYS A O 1
ATOM 745 N N . LEU A 1 91 ? -5.029 12.325 2.298 1.00 97.44 91 LEU A N 1
ATOM 746 C CA . LEU A 1 91 ? -3.645 12.328 1.817 1.00 97.44 91 LEU A CA 1
ATOM 747 C C . LEU A 1 91 ? -2.955 13.666 2.132 1.00 97.44 91 LEU A C 1
ATOM 749 O O . LEU A 1 91 ? -2.826 14.544 1.284 1.00 97.44 91 LEU A O 1
ATOM 753 N N . THR A 1 92 ? -2.523 13.851 3.381 1.00 96.88 92 THR A N 1
ATOM 754 C CA . THR A 1 92 ? -1.730 15.032 3.761 1.00 96.88 92 THR A CA 1
ATOM 755 C C . THR A 1 92 ? -0.314 14.942 3.191 1.00 96.88 92 THR A C 1
ATOM 757 O O . THR A 1 92 ? 0.196 13.847 2.952 1.00 96.88 92 THR A O 1
ATOM 760 N N . GLY A 1 93 ? 0.379 16.077 3.052 1.00 97.19 93 GLY A N 1
ATOM 761 C CA . GLY A 1 93 ? 1.775 16.078 2.595 1.00 97.19 93 GLY A CA 1
ATOM 762 C C . GLY A 1 93 ? 2.706 15.234 3.480 1.00 97.19 93 GLY A C 1
ATOM 763 O O . GLY A 1 93 ? 3.610 14.573 2.975 1.00 97.19 93 GLY A O 1
ATOM 764 N N . ALA A 1 94 ? 2.460 15.189 4.794 1.00 96.50 94 ALA A N 1
ATOM 765 C CA . ALA A 1 94 ? 3.208 14.327 5.710 1.00 96.50 94 ALA A CA 1
ATOM 766 C C . ALA A 1 94 ? 2.927 12.835 5.458 1.00 96.50 94 ALA A C 1
ATOM 768 O O . ALA A 1 94 ? 3.861 12.034 5.410 1.00 96.50 94 ALA A O 1
ATOM 769 N N . ARG A 1 95 ? 1.657 12.461 5.252 1.00 97.06 95 ARG A N 1
ATOM 770 C CA . ARG A 1 95 ? 1.277 11.073 4.959 1.00 97.06 95 ARG A CA 1
ATOM 771 C C . ARG A 1 95 ? 1.818 10.617 3.611 1.00 97.06 95 ARG A C 1
ATOM 773 O O . ARG A 1 95 ? 2.365 9.524 3.529 1.00 97.06 95 ARG A O 1
ATOM 780 N N . GLU A 1 96 ? 1.754 11.463 2.587 1.00 97.88 96 GLU A N 1
ATOM 781 C CA . GLU A 1 96 ? 2.356 11.165 1.288 1.00 97.88 96 GLU A CA 1
ATOM 782 C C . GLU A 1 96 ? 3.860 10.891 1.412 1.00 97.88 96 GLU A C 1
ATOM 784 O O . GLU A 1 96 ? 4.341 9.885 0.893 1.00 97.88 96 GLU A O 1
ATOM 789 N N . LYS A 1 97 ? 4.604 11.725 2.153 1.00 97.75 97 LYS A N 1
ATOM 790 C CA . LYS A 1 97 ? 6.038 11.491 2.400 1.00 97.75 97 LYS A CA 1
ATOM 791 C C . LYS A 1 97 ? 6.290 10.131 3.056 1.00 97.75 97 LYS A C 1
ATOM 793 O O . LYS A 1 97 ? 7.185 9.405 2.623 1.00 97.75 97 LYS A O 1
ATOM 798 N N . LYS A 1 98 ? 5.488 9.753 4.059 1.00 97.81 98 LYS A N 1
ATOM 799 C CA . LYS A 1 98 ? 5.599 8.433 4.702 1.00 97.81 98 LYS A CA 1
ATOM 800 C C . LYS A 1 98 ? 5.262 7.288 3.740 1.00 97.81 98 LYS A C 1
ATOM 802 O O . LYS A 1 98 ? 5.985 6.297 3.725 1.00 97.81 98 LYS A O 1
ATOM 807 N N . ILE A 1 99 ? 4.212 7.427 2.924 1.00 98.25 99 ILE A N 1
ATOM 808 C CA . ILE A 1 99 ? 3.830 6.431 1.909 1.00 98.25 99 ILE A CA 1
ATOM 809 C C . ILE A 1 99 ? 4.973 6.236 0.912 1.00 98.25 99 ILE A C 1
ATOM 811 O O . ILE A 1 99 ? 5.387 5.104 0.682 1.00 98.25 99 ILE A O 1
ATOM 815 N N . ARG A 1 100 ? 5.543 7.325 0.38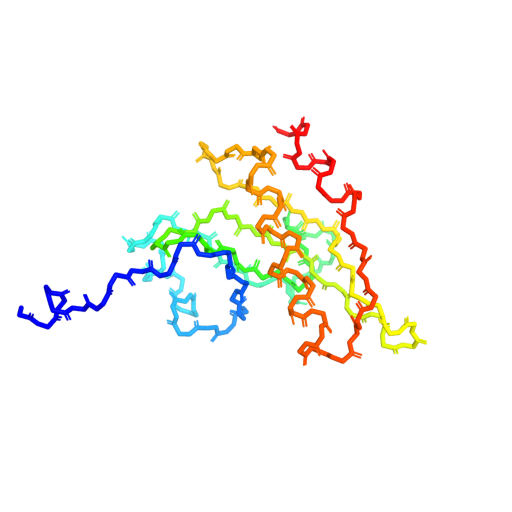0 1.00 98.25 100 ARG A N 1
ATOM 816 C CA . ARG A 1 100 ? 6.693 7.274 -0.536 1.00 98.25 100 ARG A CA 1
ATOM 817 C C . ARG A 1 100 ? 7.912 6.608 0.104 1.00 98.25 100 ARG A C 1
ATOM 819 O O . ARG A 1 100 ? 8.555 5.783 -0.534 1.00 98.25 100 ARG A O 1
ATOM 826 N N . SER A 1 101 ? 8.209 6.919 1.366 1.00 97.88 101 SER A N 1
ATOM 827 C CA . SER A 1 101 ? 9.329 6.313 2.100 1.00 97.88 101 SER A CA 1
ATOM 828 C C . SER A 1 101 ? 9.151 4.800 2.301 1.00 97.88 101 SER A C 1
ATOM 830 O O . SER A 1 101 ? 10.066 4.016 2.020 1.00 97.88 101 SER A O 1
ATOM 832 N N . ALA A 1 102 ? 7.955 4.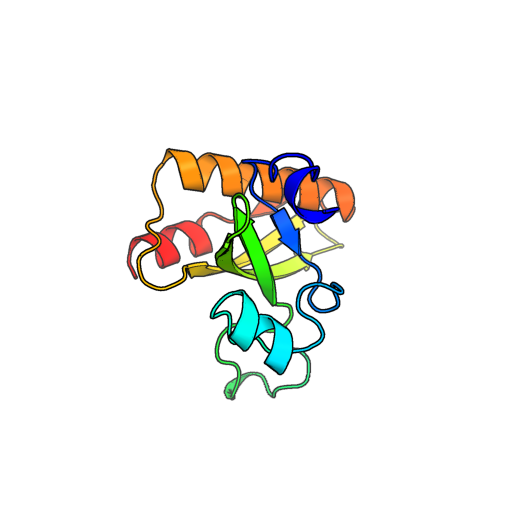372 2.713 1.00 98.38 102 ALA A N 1
ATOM 833 C CA . ALA A 1 102 ? 7.620 2.957 2.843 1.00 98.38 102 ALA A CA 1
ATOM 834 C C . ALA A 1 102 ? 7.643 2.246 1.481 1.00 98.38 102 ALA A C 1
ATOM 836 O O . ALA A 1 102 ? 8.132 1.123 1.380 1.00 98.38 102 ALA A O 1
ATOM 837 N N . PHE A 1 103 ? 7.183 2.919 0.423 1.00 98.50 103 PHE A N 1
ATOM 838 C CA . PHE A 1 103 ? 7.172 2.379 -0.933 1.00 98.50 103 PHE A CA 1
ATOM 839 C C . PHE A 1 103 ? 8.588 2.195 -1.480 1.00 98.50 103 PHE A C 1
ATOM 841 O O . PHE A 1 103 ? 8.901 1.128 -1.992 1.00 98.50 103 PHE A O 1
ATOM 848 N N . ALA A 1 104 ? 9.480 3.167 -1.273 1.00 98.38 104 ALA A N 1
ATOM 849 C CA . ALA A 1 104 ? 10.897 3.042 -1.617 1.00 98.38 104 ALA A CA 1
ATOM 850 C C . ALA A 1 104 ? 11.589 1.903 -0.848 1.00 98.38 104 ALA A C 1
ATOM 852 O O . ALA A 1 104 ? 12.458 1.216 -1.381 1.00 98.38 104 ALA A O 1
ATOM 853 N N . THR A 1 105 ? 11.201 1.679 0.410 1.00 98.06 105 THR A N 1
ATOM 854 C CA . THR A 1 105 ? 11.706 0.54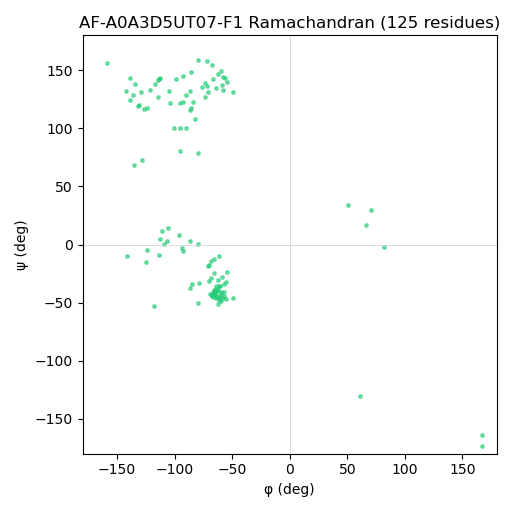5 1.197 1.00 98.06 105 THR A CA 1
ATOM 855 C C . THR A 1 105 ? 11.224 -0.785 0.629 1.00 98.06 105 THR A C 1
ATOM 857 O O . THR A 1 105 ? 12.036 -1.692 0.451 1.00 98.06 105 THR A O 1
ATOM 860 N N . LEU A 1 106 ? 9.938 -0.884 0.284 1.00 98.06 106 LEU A N 1
ATOM 861 C CA . LEU A 1 106 ? 9.373 -2.069 -0.358 1.00 98.06 106 LEU A CA 1
ATOM 862 C C . LEU A 1 106 ? 10.030 -2.340 -1.718 1.00 98.06 106 LEU A C 1
ATOM 864 O O . LEU A 1 106 ? 10.420 -3.469 -1.979 1.00 98.06 106 LEU A O 1
ATOM 868 N N . ALA A 1 107 ? 10.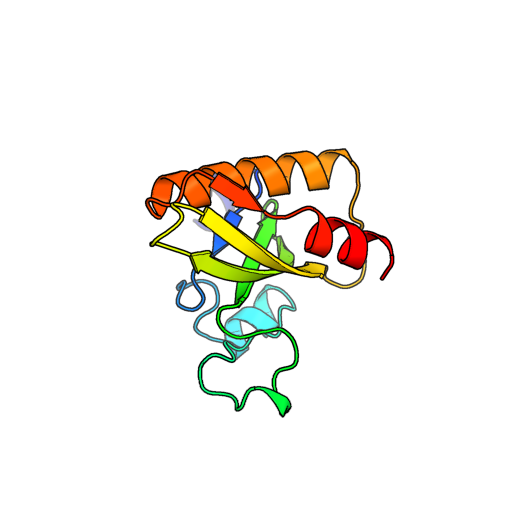215 -1.304 -2.535 1.00 98.44 107 ALA A N 1
ATOM 869 C CA . ALA A 1 107 ? 10.867 -1.359 -3.840 1.00 98.44 107 ALA A CA 1
ATOM 870 C C . ALA A 1 107 ? 12.278 -1.962 -3.760 1.00 98.44 107 ALA A C 1
ATOM 872 O O . ALA A 1 107 ? 12.610 -2.883 -4.507 1.00 98.44 107 ALA A O 1
ATOM 873 N N . ARG A 1 108 ? 13.089 -1.516 -2.789 1.00 98.25 108 ARG A N 1
ATOM 874 C CA . ARG A 1 108 ? 14.400 -2.123 -2.507 1.00 98.25 108 ARG A CA 1
ATOM 875 C C . ARG A 1 108 ? 14.276 -3.574 -2.048 1.00 98.25 108 ARG A C 1
ATOM 877 O O . ARG A 1 108 ? 15.010 -4.425 -2.537 1.00 98.25 108 ARG A O 1
ATOM 884 N N . PHE A 1 109 ? 13.344 -3.862 -1.139 1.00 97.25 109 PHE A N 1
ATOM 885 C CA . PHE A 1 109 ? 13.120 -5.215 -0.626 1.00 97.25 109 PHE A CA 1
ATOM 886 C C . PHE A 1 109 ? 12.719 -6.209 -1.728 1.00 97.25 109 PHE A C 1
ATOM 888 O O . PHE A 1 109 ? 13.135 -7.363 -1.694 1.00 97.25 109 PHE A O 1
ATOM 895 N N . THR A 1 110 ? 11.949 -5.774 -2.729 1.00 96.31 110 THR A N 1
ATOM 896 C CA . THR A 1 110 ? 11.489 -6.628 -3.836 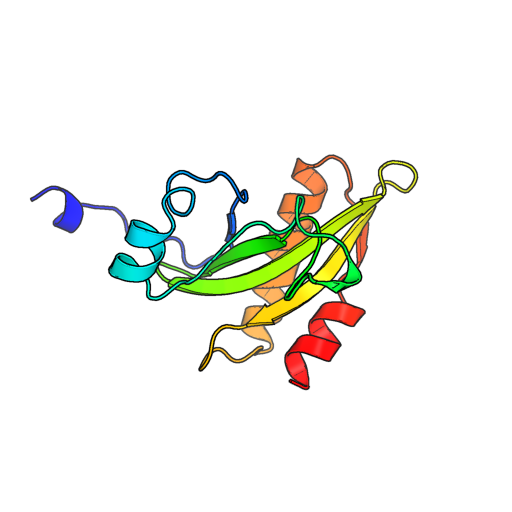1.00 96.31 110 THR A CA 1
ATOM 897 C C . THR A 1 110 ? 12.461 -6.721 -5.012 1.00 96.31 110 THR A C 1
ATOM 899 O O . THR A 1 110 ? 12.126 -7.373 -6.009 1.00 96.31 110 THR A O 1
ATOM 902 N N . GLY A 1 111 ? 13.638 -6.092 -4.910 1.00 97.75 111 GLY A N 1
ATOM 903 C CA . GLY A 1 111 ? 14.645 -6.057 -5.972 1.00 97.75 111 GLY A CA 1
ATOM 904 C C . GLY A 1 111 ? 14.237 -5.199 -7.172 1.00 97.75 111 GLY A C 1
ATOM 905 O O . GLY A 1 111 ? 14.608 -5.510 -8.291 1.00 97.75 111 GLY A O 1
ATOM 906 N N . THR A 1 112 ? 13.427 -4.162 -6.955 1.00 98.12 112 THR A N 1
ATOM 907 C CA . THR A 1 112 ? 12.934 -3.244 -7.995 1.00 98.12 112 THR A CA 1
ATOM 908 C C . THR A 1 112 ? 13.056 -1.796 -7.499 1.00 98.12 112 THR A C 1
ATOM 910 O O . THR A 1 112 ? 12.038 -1.197 -7.148 1.00 98.12 112 THR A O 1
ATOM 913 N N . PRO A 1 113 ? 14.282 -1.258 -7.346 1.00 97.12 113 PRO A N 1
ATOM 914 C CA . PRO A 1 113 ? 14.563 -0.009 -6.630 1.00 97.12 113 PRO A CA 1
ATOM 915 C C . PRO A 1 113 ? 13.993 1.268 -7.263 1.00 97.12 113 PRO A C 1
ATOM 917 O O . PRO A 1 113 ? 13.798 2.245 -6.536 1.00 97.12 113 PRO A O 1
ATOM 920 N N . ALA A 1 114 ? 13.731 1.298 -8.573 1.00 98.06 114 ALA A N 1
ATOM 921 C CA . ALA A 1 114 ? 13.073 2.440 -9.199 1.00 98.06 114 ALA A CA 1
ATOM 922 C C . ALA A 1 114 ? 11.596 2.477 -8.782 1.00 98.06 114 ALA A C 1
ATOM 924 O O . ALA A 1 114 ? 10.925 1.448 -8.761 1.00 98.06 114 ALA A O 1
ATOM 925 N N . ILE A 1 115 ? 11.068 3.655 -8.445 1.00 98.31 115 ILE A N 1
ATOM 926 C CA . ILE A 1 115 ? 9.680 3.801 -7.988 1.00 98.31 115 ILE A CA 1
ATOM 927 C C . ILE A 1 115 ? 8.862 4.669 -8.936 1.00 98.31 115 ILE A C 1
ATOM 929 O O . ILE A 1 115 ? 9.307 5.731 -9.360 1.00 98.31 115 ILE A O 1
ATOM 933 N N . GLU A 1 116 ? 7.626 4.255 -9.193 1.00 98.50 116 GLU A N 1
ATOM 934 C CA . GLU A 1 116 ? 6.605 5.076 -9.839 1.00 98.50 116 GLU A CA 1
ATOM 935 C C . GLU A 1 116 ? 5.344 5.095 -8.969 1.00 98.50 116 GLU A C 1
ATOM 937 O O . GLU A 1 116 ? 4.724 4.062 -8.732 1.00 98.50 116 GLU A O 1
ATOM 942 N N . ALA A 1 117 ? 4.962 6.270 -8.465 1.00 98.12 117 ALA A N 1
ATOM 943 C CA . ALA A 1 117 ? 3.766 6.417 -7.626 1.00 98.12 117 ALA A CA 1
ATOM 944 C C . ALA A 1 117 ? 2.961 7.697 -7.891 1.00 98.12 117 ALA A C 1
ATOM 946 O O . ALA A 1 117 ? 1.852 7.842 -7.376 1.00 98.12 117 ALA A O 1
ATOM 947 N N . ASP A 1 118 ? 3.487 8.635 -8.682 1.00 98.19 118 ASP A N 1
ATOM 948 C CA . ASP A 1 118 ? 2.926 9.986 -8.797 1.00 98.19 118 ASP A CA 1
ATOM 949 C C . ASP A 1 118 ? 1.504 9.991 -9.351 1.00 98.19 118 ASP A C 1
ATOM 951 O O . ASP A 1 118 ? 0.649 10.737 -8.873 1.00 98.19 118 ASP A O 1
ATOM 955 N N . ALA A 1 119 ? 1.225 9.130 -10.332 1.00 97.81 119 ALA A N 1
ATOM 956 C CA . ALA A 1 119 ? -0.103 9.017 -10.913 1.00 97.81 119 ALA A CA 1
ATOM 957 C C . ALA A 1 119 ? -1.139 8.505 -9.896 1.00 97.81 119 ALA A C 1
ATOM 959 O O . ALA A 1 119 ? -2.236 9.060 -9.817 1.00 97.81 119 ALA A O 1
ATOM 960 N N . ALA A 1 120 ? -0.797 7.490 -9.095 1.00 98.12 120 ALA A N 1
ATOM 961 C CA . ALA A 1 120 ? -1.686 6.963 -8.061 1.00 98.12 120 ALA A CA 1
ATOM 962 C C . ALA A 1 120 ? -1.881 7.946 -6.901 1.00 98.12 120 ALA A C 1
ATOM 964 O O . ALA A 1 120 ? -3.011 8.147 -6.463 1.00 98.12 120 ALA A O 1
ATOM 965 N N . LEU A 1 121 ? -0.809 8.599 -6.442 1.00 97.94 121 LEU A N 1
ATOM 966 C CA . LEU A 1 121 ? -0.871 9.598 -5.371 1.00 97.94 121 LEU A CA 1
ATOM 967 C C . LEU A 1 121 ? -1.716 10.813 -5.761 1.00 97.94 121 LEU A C 1
ATOM 969 O O . LEU A 1 121 ? -2.500 11.292 -4.947 1.00 97.94 121 LEU A O 1
ATOM 973 N N . ARG A 1 122 ? -1.600 11.282 -7.008 1.00 97.44 122 ARG A N 1
ATOM 974 C CA . ARG A 1 122 ? -2.441 12.361 -7.537 1.00 97.44 122 ARG A CA 1
ATOM 975 C C . ARG A 1 122 ? -3.916 11.957 -7.564 1.00 97.44 122 ARG A C 1
ATOM 977 O O . ARG A 1 122 ? -4.723 12.634 -6.948 1.00 97.44 122 ARG A O 1
ATOM 984 N N . ARG A 1 123 ? -4.256 10.800 -8.149 1.00 96.38 123 ARG A N 1
ATOM 985 C CA . ARG A 1 123 ? -5.648 10.303 -8.160 1.00 96.38 123 ARG A CA 1
ATOM 986 C C . ARG A 1 123 ? -6.241 10.155 -6.758 1.00 96.38 123 ARG A C 1
ATOM 988 O O . ARG A 1 123 ? -7.390 10.509 -6.552 1.00 96.38 123 ARG A O 1
ATOM 995 N N . ALA A 1 124 ? -5.462 9.653 -5.800 1.00 95.94 124 ALA A N 1
ATOM 996 C CA . ALA A 1 124 ? -5.914 9.475 -4.420 1.00 95.94 124 ALA A CA 1
ATOM 997 C C . ALA A 1 124 ? -6.088 10.792 -3.648 1.00 95.94 124 ALA A C 1
ATOM 999 O O . ALA A 1 124 ? -6.725 10.802 -2.600 1.00 95.94 124 ALA A O 1
ATOM 1000 N N . ARG A 1 125 ? -5.478 11.885 -4.117 1.00 93.38 125 ARG A N 1
ATOM 1001 C CA . ARG A 1 125 ? -5.654 13.219 -3.539 1.00 93.38 125 ARG A CA 1
ATOM 1002 C C . ARG A 1 125 ? -6.962 13.867 -3.985 1.00 93.38 125 ARG A C 1
ATOM 1004 O O . ARG A 1 125 ? -7.538 14.625 -3.212 1.00 93.38 125 ARG A O 1
ATOM 1011 N N . ASP A 1 126 ? -7.372 13.574 -5.213 1.00 88.69 126 ASP A N 1
ATOM 1012 C CA . ASP A 1 126 ? -8.507 14.208 -5.887 1.00 88.69 126 ASP A CA 1
ATOM 1013 C C . ASP A 1 126 ? -9.831 13.435 -5.692 1.00 88.69 126 ASP A C 1
ATOM 1015 O O . ASP A 1 126 ? -10.879 13.899 -6.139 1.00 88.69 126 ASP A O 1
ATOM 1019 N N . ALA A 1 127 ? -9.776 12.260 -5.053 1.00 83.19 127 ALA A N 1
ATOM 1020 C CA . ALA A 1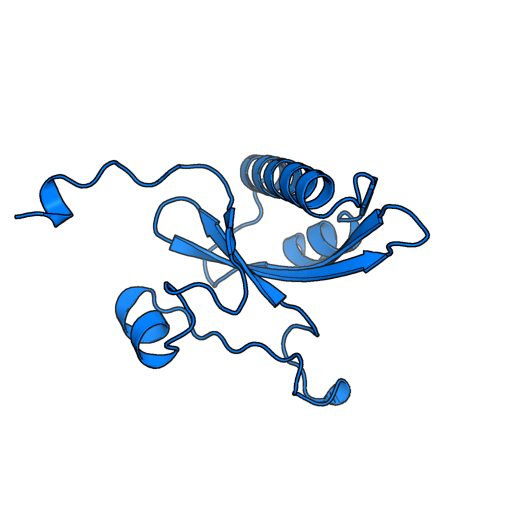 127 ? -10.911 11.387 -4.735 1.00 83.19 127 ALA A CA 1
ATOM 1021 C C . ALA A 1 127 ? -11.517 11.700 -3.358 1.00 83.19 127 ALA A C 1
ATOM 1023 O O . ALA A 1 127 ? -12.760 11.607 -3.244 1.00 83.19 127 ALA A O 1
#

Solvent-accessible surface area (backbone atoms only — not comparable to full-atom values): 7201 Å² total; per-residue (Å²): 115,70,75,84,68,52,77,81,60,60,80,54,45,42,77,40,60,70,72,33,86,77,50,59,47,40,71,58,21,28,72,75,66,71,44,85,64,78,75,28,66,86,44,60,77,93,74,43,90,80,37,56,50,39,26,45,28,31,46,41,92,39,76,45,28,39,32,17,52,43,76,42,70,96,70,30,23,27,32,38,74,32,44,47,62,36,92,93,54,73,75,41,75,69,54,48,51,38,46,52,53,36,48,49,51,48,17,49,73,72,68,11,62,43,78,44,45,66,71,15,54,51,55,45,63,78,107